Protein AF-A0A6G0YTV7-F1 (afdb_monomer)

Secondary structure (DSSP, 8-state):
-----HHHHHHHHHHHHHHHHHS------------------------------------SSHHHHHHHHHHHHHHHHHHHHHHHHHHHT-GGGTT-SSPPPHHHHHHHHHHHHHHHHHHHHHHHHHHHHHHHHHHHHHHHHHHHHHHT-

Radius of gyration: 26.71 Å; Cα contacts (8 Å, |Δi|>4): 24; chains: 1; boundi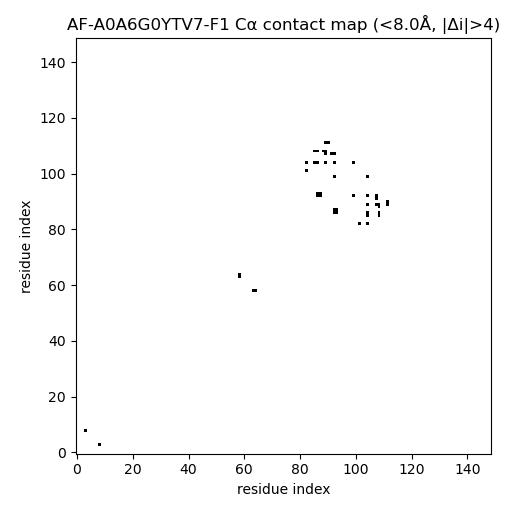ng box: 64×42×72 Å

InterPro domains:
  IPR011598 Myc-type, basic helix-loop-helix (bHLH) domain [PF00010] (65-110)
  IPR011598 Myc-type, basic helix-loop-helix (bHLH) domain [PS50888] (63-116)
  IPR036638 Helix-loop-helix DNA-binding domain superfamily [G3DSA:4.10.280.10] (64-144)
  IPR036638 Helix-loop-helix DNA-binding domain superfamily [SSF47459] (63-138)

Mean predicted aligned error: 16.6 Å

Structure (mmCIF, N/CA/C/O backbone):
data_AF-A0A6G0YTV7-F1
#
_entry.id   AF-A0A6G0YTV7-F1
#
loop_
_atom_site.group_PDB
_atom_site.id
_atom_site.type_symbol
_atom_site.label_atom_id
_atom_site.label_alt_id
_atom_site.label_comp_id
_atom_site.label_asym_id
_atom_site.label_entity_id
_atom_site.label_seq_id
_atom_site.pdbx_PDB_ins_code
_atom_site.Cartn_x
_atom_site.Cartn_y
_atom_site.Cartn_z
_atom_site.occupancy
_atom_site.B_iso_or_equiv
_atom_site.auth_seq_id
_atom_site.auth_comp_id
_atom_site.auth_asym_id
_atom_site.auth_atom_id
_atom_site.pdbx_PDB_model_num
ATOM 1 N N . MET A 1 1 ? -5.614 -14.4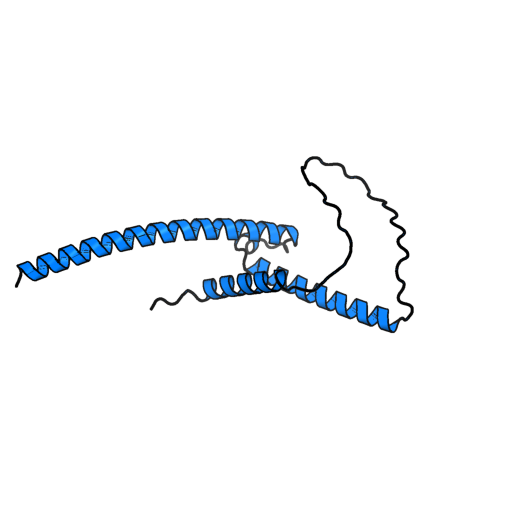74 21.071 1.00 38.25 1 MET A N 1
ATOM 2 C CA . MET A 1 1 ? -4.602 -14.536 19.994 1.00 38.25 1 MET A CA 1
ATOM 3 C C . MET A 1 1 ? -5.301 -14.152 18.700 1.00 38.25 1 MET A C 1
ATOM 5 O O . MET A 1 1 ? -6.064 -14.957 18.193 1.00 38.25 1 MET A O 1
ATOM 9 N N . HIS A 1 2 ? -5.161 -12.907 18.238 1.00 44.34 2 HIS A N 1
ATOM 10 C CA . HIS A 1 2 ? -5.794 -12.470 16.989 1.00 44.34 2 HIS A CA 1
ATOM 11 C C . HIS A 1 2 ? -4.806 -12.648 15.842 1.00 44.34 2 HIS A C 1
ATOM 13 O O . HIS A 1 2 ? -3.719 -12.073 15.874 1.00 44.34 2 HIS A O 1
ATOM 19 N N . ALA A 1 3 ? -5.195 -13.464 14.864 1.00 46.09 3 ALA A N 1
ATOM 20 C CA . ALA A 1 3 ? -4.536 -13.552 13.576 1.00 46.09 3 ALA A CA 1
ATOM 21 C C . ALA A 1 3 ? -4.515 -12.147 12.960 1.00 46.09 3 ALA A C 1
ATOM 23 O O . ALA A 1 3 ? -5.558 -11.571 12.662 1.00 46.09 3 ALA A O 1
ATOM 24 N N . LEU A 1 4 ? -3.323 -11.564 12.851 1.00 48.38 4 LEU A N 1
ATOM 25 C CA . LEU A 1 4 ? -3.098 -10.434 11.964 1.00 48.38 4 LEU A CA 1
ATOM 26 C C . LEU A 1 4 ? -3.417 -10.935 10.556 1.00 48.38 4 LEU A C 1
ATOM 28 O O . LEU A 1 4 ? -2.761 -11.868 10.095 1.00 48.38 4 LEU A O 1
ATOM 32 N N . ASP A 1 5 ? -4.434 -10.350 9.919 1.00 53.00 5 ASP A N 1
ATOM 33 C CA . ASP A 1 5 ? -4.789 -10.636 8.529 1.00 53.00 5 ASP A CA 1
ATOM 34 C C . ASP A 1 5 ? -3.514 -10.685 7.685 1.00 53.00 5 ASP A C 1
ATOM 36 O O . ASP A 1 5 ? -2.721 -9.736 7.665 1.00 53.00 5 ASP A O 1
ATOM 40 N N . SER A 1 6 ? -3.308 -11.817 7.017 1.00 56.44 6 SER A N 1
ATOM 41 C CA . SER A 1 6 ? -2.118 -12.154 6.228 1.00 56.44 6 SER A CA 1
ATOM 42 C C . SER A 1 6 ? -1.726 -11.046 5.246 1.00 56.44 6 SER A C 1
ATOM 44 O O . SER A 1 6 ? -0.544 -10.812 4.997 1.00 56.44 6 SER A O 1
ATOM 46 N N . THR A 1 7 ? -2.704 -10.284 4.767 1.00 55.66 7 THR A N 1
ATOM 47 C CA . THR A 1 7 ? -2.538 -9.130 3.883 1.00 55.66 7 THR A CA 1
ATOM 48 C C . THR A 1 7 ? -1.780 -7.972 4.543 1.00 55.66 7 THR A C 1
ATOM 50 O O . THR A 1 7 ? -0.874 -7.401 3.938 1.00 55.66 7 THR A O 1
ATOM 53 N N . ASN A 1 8 ? -2.080 -7.653 5.806 1.00 57.75 8 ASN A N 1
ATOM 54 C CA . ASN A 1 8 ? -1.389 -6.590 6.544 1.00 57.75 8 ASN A CA 1
ATOM 55 C C . ASN A 1 8 ? 0.060 -6.981 6.851 1.00 57.75 8 ASN A C 1
ATOM 57 O O . ASN A 1 8 ? 0.959 -6.143 6.790 1.00 57.75 8 ASN A O 1
ATOM 61 N N . TYR A 1 9 ? 0.304 -8.266 7.113 1.00 63.00 9 TYR A N 1
ATOM 62 C CA . TYR A 1 9 ? 1.650 -8.788 7.334 1.00 63.00 9 TYR A CA 1
ATOM 63 C C . TYR A 1 9 ? 2.519 -8.684 6.070 1.00 63.00 9 TYR A C 1
ATOM 65 O O . TYR A 1 9 ? 3.672 -8.263 6.147 1.00 63.00 9 TYR A O 1
ATOM 73 N N . ILE A 1 10 ? 1.948 -8.965 4.894 1.00 67.88 10 ILE A N 1
ATOM 74 C CA . ILE A 1 10 ? 2.628 -8.829 3.594 1.00 67.88 10 ILE A CA 1
ATOM 75 C C . ILE A 1 10 ? 2.953 -7.361 3.281 1.00 67.88 10 ILE A C 1
ATOM 77 O O . ILE A 1 10 ? 4.050 -7.059 2.804 1.00 67.88 10 ILE A O 1
ATOM 81 N N . ILE A 1 11 ? 2.046 -6.430 3.587 1.00 69.31 11 ILE A N 1
ATOM 82 C CA . ILE A 1 11 ? 2.274 -4.989 3.385 1.00 69.31 11 ILE A CA 1
ATOM 83 C C . ILE A 1 11 ? 3.377 -4.477 4.324 1.00 69.31 11 ILE A C 1
ATOM 85 O O . ILE A 1 11 ? 4.285 -3.764 3.898 1.00 69.31 11 ILE A O 1
ATOM 89 N N . ILE A 1 12 ? 3.369 -4.891 5.592 1.00 71.88 12 ILE A N 1
ATOM 90 C CA . ILE A 1 12 ? 4.412 -4.512 6.555 1.00 71.88 12 ILE A CA 1
ATOM 91 C C . ILE A 1 12 ? 5.770 -5.114 6.158 1.00 71.88 12 ILE A C 1
ATOM 93 O O . ILE A 1 12 ? 6.782 -4.412 6.200 1.00 71.88 12 ILE A O 1
ATOM 97 N N . LEU A 1 13 ? 5.815 -6.372 5.707 1.00 70.62 13 LEU A N 1
ATOM 98 C CA . LEU A 1 13 ? 7.036 -7.021 5.206 1.00 70.62 13 LEU A CA 1
ATOM 99 C C . LEU A 1 13 ? 7.592 -6.347 3.950 1.00 70.62 13 LEU A C 1
ATOM 101 O O . LEU A 1 13 ? 8.799 -6.149 3.829 1.00 70.62 13 LEU A O 1
ATOM 105 N N . SER A 1 14 ? 6.726 -5.956 3.019 1.00 71.69 14 SER A N 1
ATOM 106 C CA . SER A 1 14 ? 7.150 -5.275 1.792 1.00 71.69 14 SER A CA 1
ATOM 107 C C . SER A 1 14 ? 7.639 -3.851 2.067 1.00 71.69 14 SER A C 1
ATOM 109 O O . SER A 1 14 ? 8.661 -3.449 1.511 1.00 71.69 14 SER A O 1
ATOM 111 N N . LEU A 1 15 ? 7.007 -3.115 2.988 1.00 73.50 15 LEU A N 1
ATOM 112 C CA . LEU A 1 15 ? 7.466 -1.789 3.419 1.00 73.50 15 LEU A CA 1
ATOM 113 C C . LEU A 1 15 ? 8.772 -1.846 4.226 1.00 73.50 15 LEU A C 1
ATOM 115 O O . LEU A 1 15 ? 9.649 -1.006 4.026 1.00 73.50 15 LEU A O 1
ATOM 119 N N . THR A 1 16 ? 8.940 -2.844 5.098 1.00 71.69 16 THR A N 1
ATOM 120 C CA . THR A 1 16 ? 10.186 -3.043 5.860 1.00 71.69 16 THR A CA 1
ATOM 121 C C . THR A 1 16 ? 11.330 -3.493 4.957 1.00 71.69 16 THR A C 1
ATOM 123 O O . THR A 1 16 ? 12.417 -2.925 5.044 1.00 71.69 16 THR A O 1
ATOM 126 N N . ALA A 1 17 ? 11.095 -4.408 4.013 1.00 67.69 17 ALA A N 1
ATOM 127 C CA . ALA A 1 17 ? 12.080 -4.761 2.993 1.00 67.69 17 ALA A CA 1
ATOM 128 C C . ALA A 1 17 ? 12.472 -3.542 2.141 1.00 67.69 17 ALA A C 1
ATOM 130 O O . ALA A 1 17 ? 13.653 -3.327 1.873 1.00 67.69 17 ALA A O 1
ATOM 131 N N . PHE A 1 18 ? 11.511 -2.691 1.769 1.00 68.44 18 PHE A N 1
ATOM 132 C CA . PHE A 1 18 ? 11.790 -1.455 1.039 1.00 68.44 18 PHE A CA 1
ATOM 133 C C . PHE A 1 18 ? 12.614 -0.462 1.876 1.00 68.44 18 PHE A C 1
ATOM 135 O O . PHE A 1 18 ? 13.579 0.106 1.369 1.00 68.44 18 PHE A O 1
ATOM 142 N N . TYR A 1 19 ? 12.300 -0.309 3.166 1.00 69.75 19 TYR A N 1
ATOM 143 C CA . TYR A 1 19 ? 13.055 0.528 4.102 1.00 69.75 19 TYR A CA 1
ATOM 144 C C . TYR A 1 19 ? 14.495 0.033 4.299 1.00 69.75 19 TYR A C 1
ATOM 146 O O . TYR A 1 19 ? 15.423 0.832 4.216 1.00 69.75 19 TYR A O 1
ATOM 154 N N . PHE A 1 20 ? 14.715 -1.272 4.489 1.00 59.66 20 PHE A N 1
ATOM 155 C CA . PHE A 1 20 ? 16.061 -1.841 4.641 1.00 59.66 20 PHE A CA 1
ATOM 156 C C . PHE A 1 20 ? 16.883 -1.788 3.350 1.00 59.66 20 PHE A C 1
ATOM 158 O O . PHE A 1 20 ? 18.093 -1.592 3.408 1.00 59.66 20 PHE A O 1
ATOM 165 N N . ILE A 1 21 ? 16.243 -1.889 2.184 1.00 57.75 21 ILE A N 1
ATOM 166 C CA . ILE A 1 21 ? 16.915 -1.737 0.886 1.00 57.75 21 ILE A CA 1
ATOM 167 C C . ILE A 1 21 ? 17.277 -0.271 0.616 1.00 57.75 21 ILE A C 1
ATOM 169 O O . ILE A 1 21 ? 18.337 -0.006 0.058 1.00 57.75 21 ILE A O 1
ATOM 173 N N . LEU A 1 22 ? 16.435 0.683 1.027 1.00 55.16 22 LEU A N 1
ATOM 174 C CA . LEU A 1 22 ? 16.756 2.114 0.965 1.00 55.16 22 LEU A CA 1
ATOM 175 C C . LEU A 1 22 ? 17.808 2.530 2.001 1.00 55.16 22 LEU A C 1
ATOM 177 O O . LEU A 1 22 ? 18.542 3.486 1.771 1.00 55.16 22 LEU A O 1
ATOM 181 N N . LYS A 1 23 ? 17.877 1.823 3.134 1.00 50.59 23 LYS A N 1
ATOM 182 C CA . LYS A 1 23 ? 18.829 2.061 4.226 1.00 50.59 23 LYS A CA 1
ATOM 183 C C . LYS A 1 23 ? 20.122 1.252 4.092 1.00 50.59 23 LYS A C 1
ATOM 185 O O . LYS A 1 23 ? 20.997 1.392 4.941 1.00 50.59 23 LYS A O 1
ATOM 190 N N . ALA A 1 24 ? 20.267 0.425 3.055 1.00 44.78 24 ALA A N 1
ATOM 191 C CA . ALA A 1 24 ? 21.516 -0.277 2.791 1.00 44.78 24 ALA A CA 1
ATOM 192 C C . ALA A 1 24 ? 22.644 0.758 2.596 1.00 44.78 24 ALA A C 1
ATOM 194 O O . ALA A 1 24 ? 22.580 1.551 1.651 1.00 44.78 24 ALA A O 1
ATOM 195 N N . PRO A 1 25 ? 23.666 0.788 3.472 1.00 56.50 25 PRO A N 1
ATOM 196 C CA . PRO A 1 25 ? 24.839 1.608 3.239 1.00 56.50 25 PRO A CA 1
ATOM 197 C C . PRO A 1 25 ? 25.681 0.939 2.144 1.00 56.50 25 PRO A C 1
ATOM 199 O O . PRO A 1 25 ? 25.657 -0.281 1.993 1.00 56.50 25 PRO A O 1
ATOM 202 N N . TYR A 1 26 ? 26.450 1.752 1.419 1.00 49.16 26 TYR A N 1
ATOM 203 C CA . TYR A 1 26 ? 27.348 1.403 0.307 1.00 49.16 26 TYR A CA 1
ATOM 204 C C . TYR A 1 26 ? 26.730 1.367 -1.095 1.00 49.16 26 TYR A C 1
ATOM 206 O O . TYR A 1 26 ? 26.717 0.360 -1.798 1.00 49.16 26 TYR A O 1
ATOM 214 N N . TYR A 1 27 ? 26.440 2.564 -1.595 1.00 42.12 27 TYR A N 1
ATOM 215 C CA . TYR A 1 27 ? 27.214 3.007 -2.752 1.00 42.12 27 TYR A CA 1
ATOM 216 C C . TYR A 1 27 ? 27.737 4.414 -2.457 1.00 42.12 27 TYR A C 1
ATOM 218 O O . TYR A 1 27 ? 27.032 5.401 -2.650 1.00 42.12 27 TYR A O 1
ATOM 226 N N . SER A 1 28 ? 28.961 4.493 -1.920 1.00 42.28 28 SER A N 1
ATOM 227 C CA . SER A 1 28 ? 29.723 5.741 -1.947 1.00 42.28 28 SER A CA 1
ATOM 228 C C . SER A 1 28 ? 30.030 6.034 -3.412 1.00 42.28 28 SER A C 1
ATOM 230 O O . SER A 1 28 ? 30.961 5.488 -4.002 1.00 42.28 28 SER A O 1
ATOM 232 N N . CYS A 1 29 ? 29.162 6.820 -4.037 1.00 37.75 29 CYS A N 1
ATOM 233 C CA . CYS A 1 29 ? 29.569 7.644 -5.153 1.00 37.75 29 CYS A CA 1
ATOM 234 C C . CYS A 1 29 ? 29.990 8.972 -4.537 1.00 37.75 29 CYS A C 1
ATOM 236 O O . CYS A 1 29 ? 29.149 9.854 -4.367 1.00 37.75 29 CYS A O 1
ATOM 238 N N . ASP A 1 30 ? 31.281 9.090 -4.215 1.00 39.34 30 ASP A N 1
ATOM 239 C CA . ASP A 1 30 ? 31.951 10.385 -4.133 1.00 39.34 30 ASP A CA 1
ATOM 240 C C . ASP A 1 30 ? 31.659 11.138 -5.429 1.00 39.34 30 ASP A C 1
ATOM 242 O O . ASP A 1 30 ? 32.219 10.900 -6.502 1.00 39.34 30 ASP A O 1
ATOM 246 N N . SER A 1 31 ? 30.668 11.998 -5.331 1.00 41.12 31 SER A N 1
ATOM 247 C CA . SER A 1 31 ? 30.409 13.064 -6.266 1.00 41.12 31 SER A CA 1
ATOM 248 C C . SER A 1 31 ? 29.740 14.116 -5.417 1.00 41.12 31 SER A C 1
ATOM 250 O O . SER A 1 31 ? 28.579 13.959 -5.054 1.00 41.12 31 SER A O 1
ATOM 252 N N . ASP A 1 32 ? 30.523 15.126 -5.057 1.00 45.00 32 ASP A N 1
ATOM 253 C CA . ASP A 1 32 ? 30.082 16.340 -4.392 1.00 45.00 32 ASP A CA 1
ATOM 254 C C . ASP A 1 32 ? 28.799 16.846 -5.059 1.00 45.00 32 ASP A C 1
ATOM 256 O O . ASP A 1 32 ? 28.814 17.387 -6.168 1.00 45.00 32 ASP A O 1
ATOM 260 N N . ILE A 1 33 ? 27.661 16.610 -4.408 1.00 43.69 33 ILE A N 1
ATOM 261 C CA . ILE A 1 33 ? 26.401 17.248 -4.764 1.00 43.69 33 ILE A CA 1
ATOM 262 C C . ILE A 1 33 ? 26.311 18.450 -3.842 1.00 43.69 33 ILE A C 1
ATOM 264 O O . ILE A 1 33 ? 25.916 18.346 -2.681 1.00 43.69 33 ILE A O 1
ATOM 268 N N . THR A 1 34 ? 26.733 19.593 -4.371 1.00 44.50 34 THR A N 1
ATOM 269 C CA . THR A 1 34 ? 26.405 20.893 -3.806 1.00 44.50 34 THR A CA 1
ATOM 270 C C . THR A 1 34 ? 24.893 20.973 -3.591 1.00 44.50 34 THR A C 1
ATOM 272 O O . THR A 1 34 ? 24.101 20.613 -4.465 1.00 44.50 34 THR A O 1
ATOM 275 N N . GLN A 1 35 ? 24.515 21.397 -2.383 1.00 47.19 35 GLN A N 1
ATOM 276 C CA . GLN A 1 35 ? 23.157 21.726 -1.953 1.00 47.19 35 GLN A CA 1
ATOM 277 C C . GLN A 1 35 ? 22.358 22.384 -3.085 1.00 47.19 35 GLN A C 1
ATOM 279 O O . GLN A 1 35 ? 22.668 23.497 -3.503 1.00 47.19 35 GLN A O 1
ATOM 284 N N . PHE A 1 36 ? 21.321 21.699 -3.567 1.00 38.47 36 PHE A N 1
ATOM 285 C CA . PHE A 1 36 ? 20.328 22.293 -4.455 1.00 38.47 36 PHE A CA 1
ATOM 286 C C . PHE A 1 36 ? 19.060 22.537 -3.639 1.00 38.47 36 PHE A C 1
ATOM 288 O O . PHE A 1 36 ? 18.270 21.624 -3.389 1.00 38.47 36 PHE A O 1
ATOM 295 N N . ASP A 1 37 ? 18.938 23.770 -3.156 1.00 41.47 37 ASP A N 1
ATOM 296 C CA . ASP A 1 37 ? 17.772 24.281 -2.446 1.00 41.47 37 ASP A CA 1
ATOM 297 C C . ASP A 1 37 ? 16.609 24.433 -3.443 1.00 41.47 37 ASP A C 1
ATOM 299 O O . ASP A 1 37 ? 16.684 25.198 -4.406 1.00 41.47 37 ASP A O 1
ATOM 303 N N . ASN A 1 38 ? 15.562 23.624 -3.271 1.00 42.69 38 ASN A N 1
ATOM 304 C CA . ASN A 1 38 ? 14.420 23.522 -4.181 1.00 42.69 38 ASN A CA 1
ATOM 305 C C . ASN A 1 38 ? 13.196 24.226 -3.579 1.00 42.69 38 ASN A C 1
ATOM 307 O O . ASN A 1 38 ? 12.256 23.574 -3.120 1.00 42.69 38 ASN A O 1
ATOM 311 N N . ASN A 1 39 ? 13.169 25.555 -3.653 1.00 45.19 39 ASN A N 1
ATOM 312 C CA . ASN A 1 39 ? 11.921 26.317 -3.618 1.00 45.19 39 ASN A CA 1
ATOM 313 C C . ASN A 1 39 ? 11.396 26.475 -5.059 1.00 45.19 39 ASN A C 1
ATOM 315 O O . ASN A 1 39 ? 11.894 27.285 -5.835 1.00 45.19 39 ASN A O 1
ATOM 319 N N . TYR A 1 40 ? 10.398 25.667 -5.433 1.00 34.12 40 TYR A N 1
ATOM 320 C CA . TYR A 1 40 ? 9.560 25.877 -6.632 1.00 34.12 40 TYR A CA 1
ATOM 321 C C . TYR A 1 40 ? 8.836 27.248 -6.538 1.00 34.12 40 TYR A C 1
ATOM 323 O O . TYR A 1 40 ? 8.600 27.673 -5.407 1.00 34.12 40 TYR A O 1
ATOM 331 N N . PRO A 1 41 ? 8.374 27.909 -7.633 1.00 51.03 41 PRO A N 1
ATOM 332 C CA . PRO A 1 41 ? 7.915 27.291 -8.883 1.00 51.03 41 PRO A CA 1
ATOM 333 C C . PRO A 1 41 ? 8.265 28.031 -10.196 1.00 51.03 41 PRO A C 1
ATOM 335 O O . PRO A 1 41 ? 8.553 29.219 -10.211 1.00 51.03 41 PRO A O 1
ATOM 338 N N . ALA A 1 42 ? 8.145 27.324 -11.325 1.00 38.31 42 ALA A N 1
ATOM 339 C CA . ALA A 1 42 ? 7.344 27.703 -12.501 1.00 38.31 42 ALA A CA 1
ATOM 340 C C . ALA A 1 42 ? 7.881 27.033 -13.772 1.00 38.31 42 ALA A C 1
ATOM 342 O O . ALA A 1 42 ? 9.074 26.937 -14.041 1.00 38.31 42 ALA A O 1
ATOM 343 N N . THR A 1 43 ? 6.921 26.574 -14.557 1.00 51.69 43 THR A N 1
ATOM 344 C CA . THR A 1 43 ? 7.001 26.051 -15.913 1.00 51.69 43 THR A CA 1
ATOM 345 C C . THR A 1 43 ? 7.897 26.873 -16.840 1.00 51.69 43 THR A C 1
ATOM 347 O O . THR A 1 43 ? 7.550 27.994 -17.211 1.00 51.69 43 THR A O 1
ATOM 350 N N . ARG A 1 44 ? 8.970 26.264 -17.344 1.00 39.56 44 ARG A N 1
ATOM 351 C CA . ARG A 1 44 ? 9.527 26.618 -18.649 1.00 39.56 44 ARG A CA 1
ATOM 352 C C . ARG A 1 44 ? 10.114 25.365 -19.281 1.00 39.56 44 ARG A C 1
ATOM 354 O O . ARG A 1 44 ? 10.984 24.717 -18.709 1.00 39.56 44 ARG A O 1
ATOM 361 N N . ASN A 1 45 ? 9.587 25.002 -20.445 1.00 48.84 45 ASN A N 1
ATOM 362 C CA . ASN A 1 45 ? 10.147 23.962 -21.298 1.00 48.84 45 ASN A CA 1
ATOM 363 C C . ASN A 1 45 ? 11.471 24.478 -21.879 1.00 48.84 45 ASN A C 1
ATOM 365 O O . ASN A 1 45 ? 11.520 24.905 -23.028 1.00 48.84 45 ASN A O 1
ATOM 369 N N . GLU A 1 46 ? 12.535 24.496 -21.081 1.00 40.56 46 GLU A N 1
ATOM 370 C CA . GLU A 1 46 ? 13.881 24.698 -21.601 1.00 40.56 46 GLU A CA 1
ATOM 371 C C . GLU A 1 46 ? 14.414 23.356 -22.087 1.00 40.56 46 GLU A C 1
ATOM 373 O O . GLU A 1 46 ? 14.665 22.423 -21.322 1.00 40.56 46 GLU A O 1
ATOM 378 N N . SER A 1 47 ? 14.571 23.256 -23.403 1.00 49.88 47 SER A N 1
ATOM 379 C CA . SER A 1 47 ? 15.390 22.243 -24.043 1.00 49.88 47 SER A CA 1
ATOM 380 C C . SER A 1 47 ? 16.812 22.341 -23.486 1.00 49.88 47 SER A C 1
ATOM 382 O O . SER A 1 47 ? 17.639 23.097 -23.994 1.00 49.88 47 SER A O 1
ATOM 384 N N . LEU A 1 48 ? 17.096 21.577 -22.431 1.00 47.84 48 LEU A N 1
ATOM 385 C CA . LEU A 1 48 ? 18.430 21.384 -21.875 1.00 47.84 48 LEU A CA 1
ATOM 386 C C . LEU A 1 48 ? 19.293 20.614 -22.883 1.00 47.84 48 LEU A C 1
ATOM 388 O O . LEU A 1 48 ? 19.633 19.448 -22.693 1.00 47.84 48 LEU A O 1
ATOM 392 N N . THR A 1 49 ? 19.731 21.281 -23.950 1.00 49.50 49 THR A N 1
ATOM 393 C CA . THR A 1 49 ? 20.947 20.903 -24.673 1.00 49.50 49 THR A CA 1
ATOM 394 C C . THR A 1 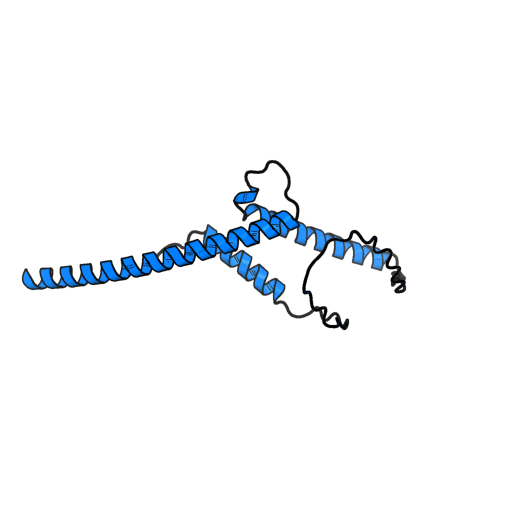49 ? 22.157 21.325 -23.844 1.00 49.50 49 THR A C 1
ATOM 396 O O . THR A 1 49 ? 22.994 22.118 -24.267 1.00 49.50 49 THR A O 1
ATOM 399 N N . SER A 1 50 ? 22.259 20.782 -22.633 1.00 47.28 50 SER A N 1
ATOM 400 C CA . SER A 1 50 ? 23.467 20.844 -21.826 1.00 47.28 50 SER A CA 1
ATOM 401 C C . SER A 1 50 ? 24.433 19.805 -22.389 1.00 47.28 50 SER A C 1
ATOM 403 O O . SER A 1 50 ? 24.403 18.620 -22.050 1.00 47.28 50 SER A O 1
ATOM 405 N N . LYS A 1 51 ? 25.291 20.244 -23.316 1.00 51.09 51 LYS A N 1
ATOM 406 C CA . LYS A 1 51 ? 26.511 19.524 -23.698 1.00 51.09 51 LYS A CA 1
ATOM 407 C C . LYS A 1 51 ? 27.466 19.520 -22.498 1.00 51.09 51 LYS A C 1
ATOM 409 O O . LYS A 1 51 ? 28.518 20.148 -22.533 1.00 51.09 51 LYS A O 1
ATOM 414 N N . SER A 1 52 ? 27.144 18.758 -21.456 1.00 46.84 52 SER A N 1
ATOM 415 C CA . SER A 1 52 ? 28.140 18.301 -20.492 1.00 46.84 52 SER A CA 1
ATOM 416 C C . SER A 1 52 ? 29.019 17.273 -21.205 1.00 46.84 52 SER A C 1
ATOM 418 O O . SER A 1 52 ? 28.771 16.067 -21.179 1.00 46.84 52 SER A O 1
ATOM 420 N N . ARG A 1 53 ? 30.031 17.754 -21.938 1.00 56.03 53 ARG A N 1
ATOM 421 C CA . ARG A 1 53 ? 31.086 16.919 -22.528 1.00 56.03 53 ARG A CA 1
ATOM 422 C C . ARG A 1 53 ? 32.033 16.447 -21.422 1.00 56.03 53 ARG A C 1
ATOM 424 O O . ARG A 1 53 ? 33.228 16.706 -21.466 1.00 56.03 53 ARG A O 1
ATOM 431 N N . ARG A 1 54 ? 31.518 15.714 -20.430 1.00 58.34 54 ARG A N 1
ATOM 432 C CA . ARG A 1 54 ? 32.380 14.786 -19.693 1.00 58.34 54 ARG A CA 1
ATOM 433 C C . ARG A 1 54 ? 32.844 13.742 -20.712 1.00 58.34 54 ARG A C 1
ATOM 435 O O . ARG A 1 54 ? 31.994 13.238 -21.458 1.00 58.34 54 ARG A O 1
ATOM 442 N N . PRO A 1 55 ? 34.147 13.424 -20.811 1.00 56.94 55 PRO A N 1
ATOM 443 C CA . PRO A 1 55 ? 34.589 12.358 -21.692 1.00 56.94 55 PRO A CA 1
ATOM 444 C C . PRO A 1 55 ? 33.828 11.099 -21.281 1.00 56.94 55 PRO A C 1
ATOM 446 O O . PRO A 1 55 ? 33.942 10.632 -20.146 1.00 56.94 55 PRO A O 1
ATOM 449 N N . LYS A 1 56 ? 32.977 10.587 -22.182 1.00 59.44 56 LYS A N 1
ATOM 450 C CA . LYS A 1 56 ? 32.322 9.294 -21.985 1.00 59.44 56 LYS A CA 1
ATOM 451 C C . LYS A 1 56 ? 33.463 8.326 -21.712 1.00 59.44 56 LYS A C 1
ATOM 453 O O . LYS A 1 56 ? 34.306 8.154 -22.589 1.00 59.44 56 LYS A O 1
ATOM 458 N N . ARG A 1 57 ? 33.529 7.748 -20.507 1.00 61.00 57 ARG A N 1
ATOM 459 C CA . ARG A 1 57 ? 34.458 6.655 -20.202 1.00 61.00 57 ARG A CA 1
ATOM 460 C C . ARG A 1 57 ? 34.069 5.506 -21.124 1.00 61.00 57 ARG A C 1
ATOM 462 O O . ARG A 1 57 ? 33.185 4.715 -20.813 1.00 61.00 57 ARG A O 1
ATOM 469 N N . GLN A 1 58 ? 34.624 5.506 -22.330 1.00 62.25 58 GLN A N 1
ATOM 470 C CA . GLN A 1 58 ? 34.382 4.458 -23.297 1.00 62.25 58 GLN A CA 1
ATOM 471 C C . GLN A 1 58 ? 34.996 3.202 -22.696 1.00 62.25 58 GLN A C 1
ATOM 473 O O . GLN A 1 58 ? 36.156 3.200 -22.280 1.00 62.25 58 GLN A O 1
ATOM 478 N N . PHE A 1 59 ? 34.195 2.146 -22.579 1.00 61.62 59 PHE A N 1
ATOM 479 C CA . PHE A 1 59 ? 34.724 0.851 -22.189 1.00 61.62 59 PHE A CA 1
ATOM 480 C C . PHE A 1 59 ? 35.789 0.468 -23.217 1.00 61.62 59 PHE A C 1
ATOM 482 O O . PHE A 1 59 ? 35.464 0.266 -24.384 1.00 61.62 59 PHE A O 1
ATOM 489 N N . LYS A 1 60 ? 37.051 0.376 -22.782 1.00 69.06 60 LYS A N 1
ATOM 490 C CA . LYS A 1 60 ? 38.185 0.013 -23.647 1.00 69.06 60 LYS A CA 1
ATOM 491 C C . LYS A 1 60 ? 38.025 -1.382 -24.273 1.00 69.06 60 LYS A C 1
ATOM 493 O O . LYS A 1 60 ? 38.661 -1.681 -25.270 1.00 69.06 60 LYS A O 1
ATOM 498 N N . ASN A 1 61 ? 37.165 -2.226 -23.697 1.00 75.31 61 ASN A N 1
ATOM 499 C CA . ASN A 1 61 ? 36.932 -3.603 -24.118 1.00 75.31 61 ASN A CA 1
ATOM 500 C C . ASN A 1 61 ? 35.421 -3.886 -24.265 1.00 75.31 61 ASN A C 1
ATOM 502 O O . ASN A 1 61 ? 34.617 -3.605 -23.367 1.00 75.31 61 ASN A O 1
ATOM 506 N N . LEU A 1 62 ? 35.040 -4.473 -25.405 1.00 81.12 62 LEU A N 1
ATOM 507 C CA . LEU A 1 62 ? 33.666 -4.845 -25.751 1.00 81.12 62 LEU A CA 1
ATOM 508 C C . LEU A 1 62 ? 33.036 -5.801 -24.724 1.00 81.12 62 LEU A C 1
ATOM 510 O O . LEU A 1 62 ? 31.843 -5.683 -24.434 1.00 81.12 62 LEU A O 1
ATOM 514 N N . GLN A 1 63 ? 33.820 -6.715 -24.142 1.00 82.75 63 GLN A N 1
ATOM 515 C CA . GLN A 1 63 ? 33.332 -7.648 -23.123 1.00 82.75 63 GLN A CA 1
ATOM 516 C C . GLN A 1 63 ? 32.884 -6.918 -21.849 1.00 82.75 63 GLN A C 1
ATOM 518 O O . GLN A 1 63 ? 31.794 -7.183 -21.340 1.00 82.75 63 GLN A O 1
ATOM 523 N N . HIS A 1 64 ? 33.648 -5.920 -21.392 1.00 82.25 64 HIS A N 1
ATOM 524 C CA . HIS A 1 64 ? 33.270 -5.106 -20.231 1.00 82.25 64 HIS A CA 1
ATOM 525 C C . HIS A 1 64 ? 31.981 -4.316 -20.484 1.00 82.25 64 HIS A C 1
ATOM 527 O O . HIS A 1 64 ? 31.119 -4.249 -19.608 1.00 82.25 64 HIS A O 1
ATOM 533 N N . ARG A 1 65 ? 31.798 -3.782 -21.700 1.00 83.88 65 ARG A N 1
ATOM 534 C CA . ARG A 1 65 ? 30.554 -3.103 -22.094 1.00 83.88 65 ARG A CA 1
ATOM 535 C C . ARG A 1 65 ? 29.356 -4.056 -22.088 1.00 83.88 65 ARG A C 1
ATOM 537 O O . ARG A 1 65 ? 28.296 -3.690 -21.585 1.00 83.88 65 ARG A O 1
ATOM 544 N N . LYS A 1 66 ? 29.510 -5.268 -22.636 1.00 89.12 66 LYS A N 1
ATOM 545 C CA . LYS A 1 66 ? 28.451 -6.293 -22.631 1.00 89.12 66 LYS A CA 1
ATOM 546 C C . LYS A 1 66 ? 28.062 -6.673 -21.203 1.00 89.12 66 LYS A C 1
ATOM 548 O O . LYS A 1 66 ? 26.877 -6.658 -20.884 1.00 89.12 66 LYS A O 1
ATOM 553 N N . MET A 1 67 ? 29.045 -6.923 -20.339 1.00 91.69 67 MET A N 1
ATOM 554 C CA . MET A 1 67 ? 28.809 -7.254 -18.933 1.00 91.69 67 MET A CA 1
ATOM 555 C C . MET A 1 67 ? 28.109 -6.113 -18.183 1.00 91.69 67 MET A C 1
ATOM 557 O O . MET A 1 67 ? 27.131 -6.354 -17.479 1.00 91.69 67 MET A O 1
ATOM 561 N N . HIS A 1 68 ? 28.561 -4.868 -18.355 1.00 89.94 68 HIS A N 1
ATOM 562 C CA . HIS A 1 68 ? 27.920 -3.702 -17.743 1.00 89.94 68 HIS A CA 1
ATOM 563 C C . HIS A 1 68 ? 26.458 -3.560 -18.189 1.00 89.94 68 HIS A C 1
ATO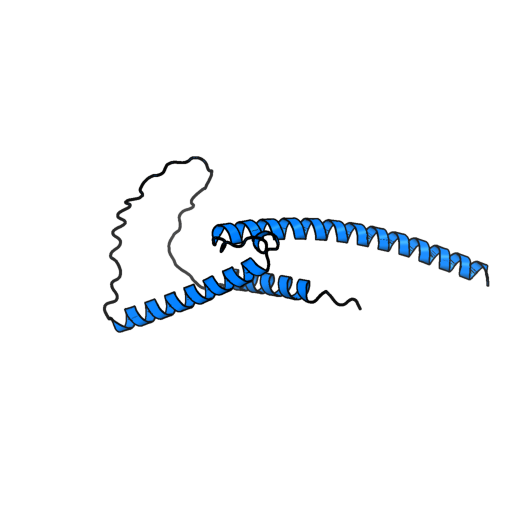M 565 O O . HIS A 1 68 ? 25.561 -3.420 -17.362 1.00 89.94 68 HIS A O 1
ATOM 571 N N . ASN A 1 69 ? 26.196 -3.665 -19.494 1.00 92.94 69 ASN A N 1
ATOM 572 C CA . ASN A 1 69 ? 24.841 -3.568 -20.034 1.00 92.94 69 ASN A CA 1
ATOM 573 C C . ASN A 1 69 ? 23.935 -4.712 -19.563 1.00 92.94 69 ASN A C 1
ATOM 575 O O . ASN A 1 69 ? 22.746 -4.488 -19.347 1.00 92.94 69 ASN A O 1
ATOM 579 N N . ALA A 1 70 ? 24.477 -5.923 -19.400 1.00 95.00 70 ALA A N 1
ATOM 580 C CA . ALA A 1 70 ? 23.741 -7.054 -18.845 1.00 95.00 70 ALA A CA 1
ATOM 581 C C . ALA A 1 70 ? 23.351 -6.800 -17.381 1.00 95.00 70 ALA A C 1
ATOM 583 O O . ALA A 1 70 ? 22.184 -6.965 -17.027 1.00 95.00 70 ALA A O 1
ATOM 584 N N . LYS A 1 71 ? 24.293 -6.314 -16.558 1.00 94.06 71 LYS A N 1
ATOM 585 C CA . LYS A 1 71 ? 24.032 -5.934 -15.160 1.00 94.06 71 LYS A CA 1
ATOM 586 C C . LYS A 1 71 ? 22.968 -4.839 -15.057 1.00 94.06 71 LYS A C 1
ATOM 588 O O . LYS A 1 71 ? 22.016 -4.985 -14.298 1.00 94.06 71 LYS A O 1
ATOM 593 N N . GLU A 1 72 ? 23.082 -3.787 -15.864 1.00 96.38 72 GLU A N 1
ATOM 594 C CA . GLU A 1 72 ? 22.115 -2.682 -15.888 1.00 96.38 72 GLU A CA 1
ATOM 595 C C . GLU A 1 72 ? 20.725 -3.139 -16.358 1.00 96.38 72 GLU A C 1
ATOM 597 O O . GLU A 1 72 ? 19.703 -2.737 -15.800 1.00 96.38 72 GLU A O 1
ATOM 602 N N . ARG A 1 73 ? 20.656 -4.021 -17.363 1.00 96.62 73 ARG A N 1
ATOM 603 C CA . ARG A 1 73 ? 19.387 -4.595 -17.831 1.00 96.62 73 ARG A CA 1
ATOM 604 C C . ARG A 1 73 ? 18.712 -5.413 -16.737 1.00 96.62 73 ARG A C 1
ATOM 606 O O . ARG A 1 73 ? 17.515 -5.250 -16.514 1.00 96.62 73 ARG A O 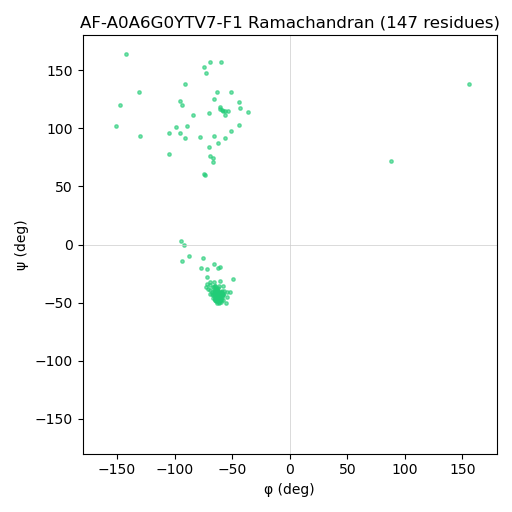1
ATOM 613 N N . GLU A 1 74 ? 19.473 -6.257 -16.049 1.00 96.12 74 GLU A N 1
ATOM 614 C CA . GLU A 1 74 ? 18.967 -7.067 -14.943 1.00 96.12 74 GLU A CA 1
ATOM 615 C C . GLU A 1 74 ? 18.495 -6.191 -13.776 1.00 96.12 74 GLU A C 1
ATOM 617 O O . GLU A 1 74 ? 17.414 -6.406 -13.229 1.00 96.12 74 GLU A O 1
ATOM 622 N N . PHE A 1 75 ? 19.239 -5.134 -13.448 1.00 95.44 75 PHE A N 1
ATOM 623 C CA . PHE A 1 75 ? 18.815 -4.151 -12.457 1.00 95.44 75 PHE A CA 1
ATOM 624 C C . PHE A 1 75 ? 17.489 -3.480 -12.848 1.00 95.44 75 PHE A C 1
ATOM 626 O O . PHE A 1 75 ? 16.540 -3.472 -12.062 1.00 95.44 75 PHE A O 1
ATOM 633 N N . ARG A 1 76 ? 17.364 -2.992 -14.089 1.00 95.81 76 ARG A N 1
ATOM 634 C CA . ARG A 1 76 ? 16.115 -2.390 -14.595 1.00 95.81 76 ARG A CA 1
ATOM 635 C C . ARG A 1 76 ? 14.945 -3.368 -14.601 1.00 95.81 76 ARG A C 1
ATOM 637 O O . ARG A 1 76 ? 13.817 -2.950 -14.327 1.00 95.81 76 ARG A O 1
ATOM 644 N N . ARG A 1 77 ? 15.197 -4.648 -14.887 1.00 96.69 77 ARG A N 1
ATOM 645 C CA . ARG A 1 77 ? 14.192 -5.715 -14.807 1.00 96.69 77 ARG A CA 1
ATOM 646 C C . ARG A 1 77 ? 13.671 -5.847 -13.377 1.00 96.69 77 ARG A C 1
ATOM 648 O O . ARG A 1 77 ? 12.466 -5.751 -13.172 1.00 96.69 77 ARG A O 1
ATOM 655 N N . ARG A 1 78 ? 14.568 -5.950 -12.389 1.00 96.94 78 ARG A N 1
ATOM 656 C CA . ARG A 1 78 ? 14.207 -6.015 -10.959 1.00 96.94 78 ARG A CA 1
ATOM 657 C C . ARG A 1 78 ? 13.428 -4.785 -10.500 1.00 96.94 78 ARG A C 1
ATOM 659 O O . ARG A 1 78 ? 12.433 -4.921 -9.799 1.00 96.94 78 ARG A O 1
ATOM 666 N N . ILE A 1 79 ? 13.845 -3.586 -10.909 1.00 94.25 79 ILE A N 1
ATOM 667 C CA . ILE A 1 79 ? 13.111 -2.351 -10.594 1.00 94.25 79 ILE A CA 1
ATOM 668 C C . ILE A 1 79 ? 11.706 -2.377 -11.199 1.00 94.25 79 ILE A C 1
ATOM 670 O O . ILE A 1 79 ? 10.754 -1.996 -10.528 1.00 94.25 79 ILE A O 1
ATOM 674 N N . SER A 1 80 ? 11.557 -2.839 -12.440 1.00 93.56 80 SER A N 1
ATOM 675 C CA . SER A 1 80 ? 10.244 -2.907 -13.096 1.00 93.56 80 SER A CA 1
ATOM 676 C C . SER A 1 80 ? 9.311 -3.889 -12.383 1.00 93.56 80 SER A C 1
ATOM 678 O O . SER A 1 80 ? 8.193 -3.508 -12.064 1.00 93.56 80 SER A O 1
ATOM 680 N N . GLN A 1 81 ? 9.812 -5.065 -11.991 1.00 95.50 81 GLN A N 1
ATOM 681 C CA . GLN A 1 81 ? 9.046 -6.023 -11.182 1.00 95.50 81 GLN A CA 1
ATOM 682 C C . GLN A 1 81 ? 8.561 -5.417 -9.858 1.00 95.50 81 GLN A C 1
ATOM 684 O O . GLN A 1 81 ? 7.422 -5.625 -9.461 1.00 95.50 81 GLN A O 1
ATOM 689 N N . ARG A 1 82 ? 9.393 -4.607 -9.190 1.00 92.75 82 ARG A N 1
ATOM 690 C CA . ARG A 1 82 ? 8.982 -3.904 -7.962 1.00 92.75 82 ARG A CA 1
ATOM 691 C C . ARG A 1 82 ? 7.870 -2.886 -8.213 1.00 92.75 82 ARG A C 1
ATOM 693 O O . ARG A 1 82 ? 7.007 -2.718 -7.357 1.00 92.75 82 ARG A O 1
ATOM 700 N N . PHE A 1 83 ? 7.882 -2.205 -9.360 1.00 94.25 83 PHE A N 1
ATOM 701 C CA . PHE A 1 83 ? 6.785 -1.316 -9.747 1.00 94.25 83 PHE A CA 1
ATOM 702 C C . PHE A 1 83 ? 5.488 -2.086 -10.004 1.00 94.25 83 PHE A C 1
ATOM 704 O O . PHE A 1 83 ? 4.431 -1.583 -9.634 1.00 94.25 83 PHE A O 1
ATOM 711 N N . ASP A 1 84 ? 5.562 -3.284 -10.584 1.00 91.44 84 ASP A N 1
ATOM 712 C CA . ASP A 1 84 ? 4.388 -4.136 -10.791 1.00 91.44 84 ASP A CA 1
ATOM 713 C C . ASP A 1 84 ? 3.782 -4.587 -9.453 1.00 91.44 84 ASP A C 1
ATOM 715 O O . ASP A 1 84 ? 2.591 -4.386 -9.229 1.00 91.44 84 ASP A O 1
ATOM 719 N N . THR A 1 85 ? 4.605 -5.055 -8.507 1.00 92.69 85 THR A N 1
ATOM 720 C CA . THR A 1 85 ? 4.139 -5.395 -7.148 1.00 92.69 85 THR A CA 1
ATOM 721 C C . THR A 1 85 ? 3.540 -4.184 -6.424 1.00 92.69 85 THR A C 1
ATOM 723 O O . THR A 1 85 ? 2.491 -4.277 -5.783 1.00 92.69 85 THR A O 1
ATOM 726 N N . LEU A 1 86 ? 4.180 -3.014 -6.535 1.00 92.38 86 LEU A N 1
ATOM 727 C CA . LEU A 1 86 ? 3.664 -1.786 -5.928 1.00 92.38 86 LEU A CA 1
ATOM 728 C C . LEU A 1 86 ? 2.321 -1.373 -6.543 1.00 92.38 86 LEU A C 1
ATOM 730 O O . LEU A 1 86 ? 1.431 -0.920 -5.826 1.00 92.38 86 LEU A O 1
ATOM 734 N N . ARG A 1 87 ? 2.160 -1.543 -7.861 1.00 91.81 87 ARG A N 1
ATOM 735 C CA . ARG A 1 87 ? 0.907 -1.271 -8.571 1.00 91.81 87 ARG A CA 1
ATOM 736 C C . ARG A 1 87 ? -0.228 -2.136 -8.036 1.00 91.81 87 ARG A C 1
ATOM 738 O O . ARG A 1 87 ? -1.289 -1.594 -7.763 1.00 91.81 87 ARG A O 1
ATOM 745 N N . GLU A 1 88 ? 0.000 -3.437 -7.882 1.00 89.88 88 GLU A N 1
ATOM 746 C CA . GLU A 1 88 ? -1.004 -4.392 -7.381 1.00 89.88 88 GLU A CA 1
ATOM 747 C C . GLU A 1 88 ? -1.487 -4.045 -5.969 1.00 89.88 88 GLU A C 1
ATOM 749 O O . GLU A 1 88 ? -2.653 -4.246 -5.636 1.00 89.88 88 GLU A O 1
ATOM 754 N N . SER A 1 89 ? -0.606 -3.448 -5.161 1.00 89.69 89 SER A N 1
ATOM 755 C CA . SER A 1 89 ? -0.930 -2.987 -3.807 1.00 89.69 89 SER A CA 1
ATOM 756 C C . SER A 1 89 ? -1.770 -1.699 -3.778 1.00 89.69 89 SER A C 1
ATOM 758 O O . SER A 1 89 ? -2.270 -1.321 -2.723 1.00 89.69 89 SER A O 1
ATOM 760 N N . CYS A 1 90 ? -1.919 -0.996 -4.906 1.00 90.31 90 CYS A N 1
ATOM 761 C CA . CYS A 1 90 ? -2.653 0.267 -4.985 1.00 90.31 90 CYS A CA 1
ATOM 762 C C . CYS A 1 90 ? -4.073 0.037 -5.519 1.00 90.31 90 CYS A C 1
ATOM 764 O O . CYS A 1 90 ? -4.283 -0.038 -6.732 1.00 90.31 90 CYS A O 1
ATOM 766 N N . SER A 1 91 ? -5.063 0.016 -4.625 1.00 85.44 91 SER A N 1
ATOM 767 C CA . SER A 1 91 ? -6.475 -0.243 -4.954 1.00 85.44 91 SER A CA 1
ATOM 768 C C . SER A 1 91 ? -7.026 0.652 -6.080 1.00 85.44 91 SER A C 1
ATOM 770 O O . SER A 1 91 ? -7.692 0.169 -6.998 1.00 85.44 91 SER A O 1
ATOM 772 N N . PHE A 1 92 ? -6.665 1.941 -6.087 1.00 82.25 92 PHE A N 1
ATOM 773 C CA . PHE A 1 92 ? -7.066 2.918 -7.112 1.00 82.25 92 PHE A CA 1
ATOM 774 C C . PHE A 1 92 ? -6.579 2.609 -8.534 1.00 82.25 92 PHE A C 1
ATOM 776 O O . PHE A 1 92 ? -7.111 3.168 -9.493 1.00 82.25 92 PHE A O 1
ATOM 783 N N . LEU A 1 93 ? -5.547 1.777 -8.690 1.00 85.44 93 LEU A N 1
ATOM 784 C CA . LEU A 1 93 ? -4.998 1.424 -10.001 1.00 85.44 93 LEU A CA 1
ATOM 785 C C . LEU A 1 93 ? -5.602 0.136 -10.567 1.00 85.44 93 LEU A C 1
ATOM 787 O O . LEU A 1 93 ? -5.487 -0.090 -11.770 1.00 85.44 93 LEU A O 1
ATOM 791 N N . ASN A 1 94 ? -6.289 -0.660 -9.745 1.00 78.56 94 ASN A N 1
ATOM 792 C CA . ASN A 1 94 ? -6.862 -1.944 -10.156 1.00 78.56 94 ASN A CA 1
ATOM 793 C C . ASN A 1 94 ? -8.080 -1.795 -11.082 1.00 78.56 94 ASN A C 1
ATOM 795 O O . ASN A 1 94 ? -8.411 -2.714 -11.824 1.00 78.56 94 ASN A O 1
ATOM 799 N N . THR A 1 95 ? -8.743 -0.637 -11.075 1.00 74.38 95 THR A N 1
ATOM 800 C CA . THR A 1 95 ? -9.948 -0.379 -11.881 1.00 74.38 95 THR A CA 1
ATOM 801 C C . THR A 1 95 ? -9.645 0.137 -13.289 1.00 74.38 95 THR A C 1
ATOM 803 O O . THR A 1 95 ? -10.547 0.218 -14.125 1.00 74.38 95 THR A O 1
ATOM 806 N N . ASN A 1 96 ? -8.391 0.494 -13.584 1.00 72.88 96 ASN A N 1
ATOM 807 C CA . ASN A 1 96 ? -8.024 1.078 -14.868 1.00 72.88 96 ASN A CA 1
ATOM 808 C C . ASN A 1 96 ? -7.517 0.005 -15.841 1.00 72.88 96 ASN A C 1
ATOM 810 O O . ASN A 1 96 ? -6.530 -0.674 -15.577 1.00 72.88 96 ASN A O 1
ATOM 814 N N . LYS A 1 97 ? -8.150 -0.096 -17.017 1.00 73.75 97 LYS A N 1
ATOM 815 C CA . LYS A 1 97 ? -7.724 -1.006 -18.098 1.00 73.75 97 LYS A CA 1
ATOM 816 C C . LYS A 1 97 ? -6.362 -0.627 -18.700 1.00 73.75 97 LYS A C 1
ATOM 818 O O . LYS A 1 97 ? -5.756 -1.431 -19.403 1.00 73.75 97 LYS A O 1
ATOM 823 N N . ARG A 1 98 ? -5.881 0.600 -18.469 1.00 85.62 98 ARG A N 1
ATOM 824 C CA . ARG A 1 98 ? -4.601 1.094 -18.987 1.00 85.62 98 ARG A CA 1
ATOM 825 C C . ARG A 1 98 ? -3.462 0.820 -18.007 1.00 85.62 98 ARG A C 1
ATOM 827 O O . ARG A 1 98 ? -3.582 1.101 -16.819 1.00 85.62 98 ARG A O 1
ATOM 834 N N . ILE A 1 99 ? -2.311 0.396 -18.538 1.00 84.50 99 ILE A N 1
ATOM 835 C CA . ILE A 1 99 ? -1.071 0.245 -17.763 1.00 84.50 99 ILE A CA 1
ATOM 836 C C . ILE A 1 99 ? -0.665 1.615 -17.183 1.00 84.50 99 ILE A C 1
ATOM 838 O O . ILE A 1 99 ? -0.408 2.550 -17.954 1.00 84.50 99 ILE A O 1
ATOM 842 N N . PRO A 1 100 ? -0.603 1.769 -15.847 1.00 89.19 100 PRO A N 1
ATOM 843 C CA . PRO A 1 100 ? -0.265 3.038 -15.220 1.00 89.19 100 PRO A CA 1
ATOM 844 C C . PRO A 1 100 ? 1.224 3.361 -15.380 1.00 89.19 100 PRO A C 1
ATOM 846 O O . PRO A 1 100 ? 2.085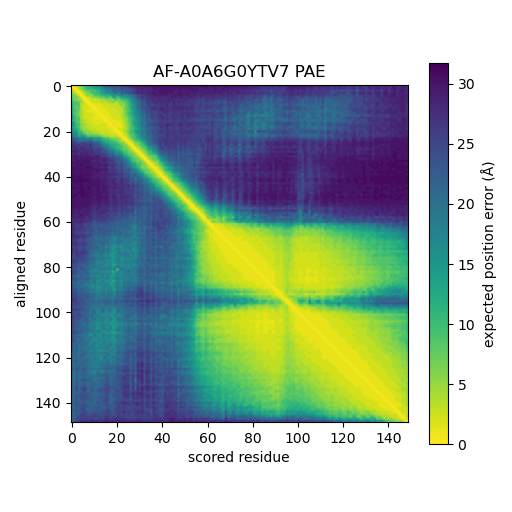 2.481 -15.383 1.00 89.19 100 PRO A O 1
ATOM 849 N N . SER A 1 101 ? 1.543 4.653 -15.487 1.00 93.62 101 SER A N 1
ATOM 850 C CA . SER A 1 101 ? 2.936 5.108 -15.534 1.00 93.62 101 SER A CA 1
ATOM 851 C C . SER A 1 101 ? 3.633 4.913 -14.180 1.00 93.62 101 SER A C 1
ATOM 853 O O . SER A 1 101 ? 2.980 4.920 -13.136 1.00 93.62 101 SER A O 1
ATOM 855 N N . LYS A 1 102 ? 4.972 4.834 -14.167 1.00 92.44 102 LYS A N 1
ATOM 856 C CA . LYS A 1 102 ? 5.759 4.755 -12.918 1.00 92.44 102 LYS A CA 1
ATOM 857 C C . LYS A 1 102 ? 5.442 5.901 -11.954 1.00 92.44 102 LYS A C 1
ATOM 859 O O . LYS A 1 102 ? 5.304 5.671 -10.760 1.00 92.44 102 LYS A O 1
ATOM 864 N N . ILE A 1 103 ? 5.272 7.120 -12.471 1.00 93.94 103 ILE A N 1
ATOM 865 C CA . ILE A 1 103 ? 4.913 8.297 -11.666 1.00 93.94 103 ILE A CA 1
ATOM 866 C C . ILE A 1 103 ? 3.513 8.124 -11.071 1.00 93.94 103 ILE A C 1
ATOM 868 O O . ILE A 1 103 ? 3.316 8.355 -9.881 1.00 93.94 103 ILE A O 1
ATOM 872 N N . SER A 1 104 ? 2.552 7.667 -11.876 1.00 92.75 104 SER A N 1
ATOM 873 C CA . SER A 1 104 ? 1.187 7.395 -11.416 1.00 92.75 104 SER A CA 1
ATOM 874 C C . SER A 1 104 ? 1.162 6.341 -10.307 1.00 92.75 104 SER A C 1
ATOM 876 O O . SER A 1 104 ? 0.447 6.530 -9.328 1.00 92.75 104 SER A O 1
ATOM 878 N N . ILE A 1 105 ? 1.980 5.286 -10.420 1.00 94.06 105 ILE A N 1
ATOM 879 C CA . ILE A 1 105 ? 2.136 4.259 -9.379 1.00 94.06 105 ILE A CA 1
ATOM 880 C C . ILE A 1 105 ? 2.653 4.879 -8.076 1.00 94.06 105 ILE A C 1
ATOM 882 O O . ILE A 1 105 ? 2.058 4.666 -7.025 1.00 94.06 105 ILE A O 1
ATOM 886 N N . LEU A 1 106 ? 3.704 5.705 -8.130 1.00 94.62 106 LEU A N 1
ATOM 887 C CA . LEU A 1 106 ? 4.248 6.359 -6.930 1.00 94.62 106 LEU A CA 1
ATOM 888 C C . LEU A 1 106 ? 3.241 7.310 -6.269 1.00 94.62 106 LEU A C 1
ATOM 890 O O . LEU A 1 106 ? 3.131 7.346 -5.043 1.00 94.62 106 LEU A O 1
ATOM 894 N N . LEU A 1 107 ? 2.494 8.076 -7.066 1.00 93.94 107 LEU A N 1
ATOM 895 C CA . LEU A 1 107 ? 1.469 8.984 -6.550 1.00 93.94 107 LEU A CA 1
ATOM 896 C C . LEU A 1 107 ? 0.299 8.226 -5.918 1.00 93.94 107 LEU A C 1
ATOM 898 O O . LEU A 1 107 ? -0.188 8.641 -4.865 1.00 93.94 107 LEU A O 1
ATOM 902 N N . ALA A 1 108 ? -0.141 7.130 -6.538 1.00 92.19 108 ALA A N 1
ATOM 903 C CA . ALA A 1 108 ? -1.178 6.268 -5.983 1.00 92.19 108 ALA A CA 1
ATOM 904 C C . ALA A 1 108 ? -0.717 5.643 -4.660 1.00 92.19 108 ALA A C 1
ATOM 906 O O . ALA A 1 108 ? -1.412 5.787 -3.660 1.00 92.19 108 ALA A O 1
ATOM 907 N N . ALA A 1 109 ? 0.495 5.083 -4.616 1.00 93.88 109 ALA A N 1
ATOM 908 C CA . ALA A 1 109 ? 1.070 4.509 -3.402 1.00 93.88 109 ALA A CA 1
ATOM 909 C C . ALA A 1 109 ? 1.162 5.534 -2.261 1.00 93.88 109 ALA A C 1
ATOM 911 O O . ALA A 1 109 ? 0.784 5.249 -1.127 1.00 93.88 109 ALA A O 1
ATOM 912 N N . LYS A 1 110 ? 1.591 6.769 -2.560 1.00 94.06 110 LYS A N 1
ATOM 913 C CA . LYS A 1 110 ? 1.610 7.858 -1.570 1.00 94.06 110 LYS A CA 1
ATOM 914 C C . LYS A 1 110 ? 0.218 8.118 -0.990 1.00 94.06 110 LYS A C 1
ATOM 916 O O . LYS A 1 110 ? 0.091 8.316 0.218 1.00 94.06 110 LYS A O 1
ATOM 921 N N . LYS A 1 111 ? -0.817 8.142 -1.834 1.00 93.44 111 LYS A N 1
ATOM 922 C CA . LYS A 1 111 ? -2.205 8.342 -1.394 1.00 93.44 111 LYS A CA 1
ATOM 923 C C . LYS A 1 111 ? -2.712 7.162 -0.563 1.00 93.44 111 LYS A C 1
ATOM 925 O O . LYS A 1 111 ? -3.310 7.408 0.482 1.00 93.44 111 LYS A O 1
ATOM 930 N N . GLU A 1 112 ? -2.414 5.930 -0.972 1.00 93.62 112 GLU A N 1
ATOM 931 C CA . GLU A 1 112 ? -2.782 4.712 -0.239 1.00 93.62 112 GLU A CA 1
ATOM 932 C C . GLU A 1 112 ? -2.199 4.736 1.180 1.00 93.62 112 GLU A C 1
ATOM 934 O O . GLU A 1 112 ? -2.929 4.590 2.156 1.00 93.62 112 GLU A O 1
ATOM 939 N N . CYS A 1 113 ? -0.907 5.054 1.321 1.00 93.62 113 CYS A N 1
ATOM 940 C CA . CYS A 1 113 ? -0.254 5.168 2.627 1.00 93.62 113 CYS A CA 1
ATOM 941 C C . CYS A 1 113 ? -0.914 6.223 3.531 1.00 93.62 113 CYS A C 1
ATOM 943 O O . CYS A 1 113 ? -1.074 6.007 4.732 1.00 93.62 113 CYS A O 1
ATOM 945 N N . ILE A 1 114 ? -1.311 7.372 2.972 1.00 94.38 114 ILE A N 1
ATOM 946 C CA . ILE A 1 114 ? -2.010 8.422 3.731 1.00 94.38 114 ILE A CA 1
ATOM 947 C C . ILE A 1 114 ? -3.380 7.924 4.203 1.00 94.38 114 ILE A C 1
ATOM 949 O O . ILE A 1 114 ? -3.763 8.182 5.346 1.00 94.38 114 ILE A O 1
ATOM 953 N N . LEU A 1 115 ? -4.118 7.225 3.338 1.00 94.31 115 LEU A N 1
ATOM 954 C CA . LEU A 1 115 ? -5.428 6.669 3.664 1.00 94.31 115 LEU A CA 1
ATOM 955 C C . LEU A 1 115 ? -5.320 5.611 4.766 1.00 94.31 115 LEU A C 1
ATOM 957 O O . LEU A 1 115 ? -6.030 5.704 5.767 1.00 94.31 115 LEU A O 1
ATOM 961 N N . LEU A 1 116 ? -4.388 4.667 4.622 1.00 94.56 116 LEU A N 1
ATOM 962 C CA . LEU A 1 116 ? -4.144 3.610 5.602 1.00 94.56 116 LEU A CA 1
ATOM 963 C C . LEU A 1 116 ? -3.760 4.186 6.967 1.00 94.56 116 LEU A C 1
ATOM 965 O O . LEU A 1 116 ? -4.317 3.770 7.976 1.00 94.5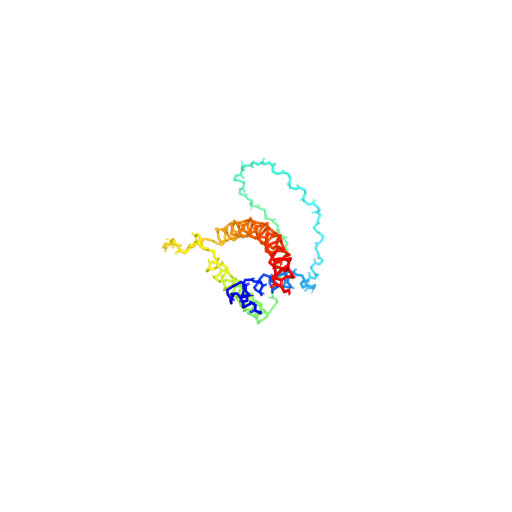6 116 LEU A O 1
ATOM 969 N N . LYS A 1 117 ? -2.910 5.218 7.010 1.00 95.75 117 LYS A N 1
ATOM 970 C CA . LYS A 1 117 ? -2.552 5.892 8.267 1.00 95.75 117 LYS A CA 1
ATOM 971 C C . LYS A 1 117 ? -3.754 6.560 8.943 1.00 95.75 117 LYS A C 1
ATOM 973 O O . LYS A 1 117 ? -3.886 6.534 10.165 1.00 95.75 117 LYS A O 1
ATOM 978 N N . LYS A 1 118 ? -4.653 7.174 8.166 1.00 96.38 118 LYS A N 1
ATOM 979 C CA . LYS A 1 118 ? -5.897 7.746 8.711 1.00 96.38 118 LYS A CA 1
ATOM 980 C C . LYS A 1 118 ? -6.811 6.656 9.271 1.00 96.38 118 LYS A C 1
ATOM 982 O O . LYS A 1 118 ? -7.376 6.841 10.348 1.00 96.38 118 LYS A O 1
ATOM 987 N N . LEU A 1 119 ? -6.938 5.538 8.557 1.00 96.62 119 LEU A N 1
ATOM 988 C CA . LEU A 1 119 ? -7.740 4.396 8.986 1.00 96.62 119 LEU A CA 1
ATOM 989 C C . LEU A 1 119 ? -7.182 3.773 10.271 1.00 96.62 119 LEU A C 1
ATOM 991 O O . LEU A 1 119 ? -7.932 3.571 11.220 1.00 96.62 119 LEU A O 1
ATOM 995 N N . GLU A 1 120 ? -5.870 3.552 10.332 1.00 96.75 120 GLU A N 1
ATOM 996 C CA . GLU A 1 120 ? -5.168 3.052 11.515 1.00 96.75 120 GLU A CA 1
ATOM 997 C C . GLU A 1 120 ? -5.443 3.935 12.737 1.00 96.75 120 GLU A C 1
ATOM 999 O O . GLU A 1 120 ? -5.875 3.440 13.777 1.00 96.75 120 GLU A O 1
ATOM 1004 N N . ASN A 1 121 ? -5.279 5.255 12.604 1.00 96.75 121 ASN A N 1
ATOM 1005 C CA . ASN A 1 121 ? -5.548 6.192 13.694 1.00 96.75 121 ASN A CA 1
ATOM 1006 C C . ASN A 1 121 ? -6.997 6.105 14.196 1.00 96.75 121 ASN A C 1
ATOM 1008 O O . ASN A 1 121 ? -7.231 6.118 15.407 1.00 96.75 121 ASN A O 1
ATOM 1012 N N . LYS A 1 122 ? -7.968 5.995 13.278 1.00 97.88 122 LYS A N 1
ATOM 1013 C CA . LYS A 1 122 ? -9.387 5.840 13.623 1.00 97.88 122 LYS A CA 1
ATOM 1014 C C . LYS A 1 122 ? -9.629 4.537 14.389 1.00 97.88 122 LYS A C 1
ATOM 1016 O O . LYS A 1 122 ? -10.211 4.572 15.470 1.00 97.88 122 LYS A O 1
ATOM 1021 N N . LEU A 1 123 ? -9.138 3.413 13.867 1.00 97.50 123 LEU A N 1
ATOM 1022 C CA . LEU A 1 123 ? -9.300 2.096 14.488 1.00 97.50 123 LEU A CA 1
ATOM 1023 C C . LEU A 1 123 ? -8.623 2.026 15.861 1.00 97.50 123 LEU A C 1
ATOM 1025 O O . LEU A 1 123 ? -9.162 1.444 16.799 1.00 97.50 123 LEU A O 1
ATOM 1029 N N . MET A 1 124 ? -7.467 2.671 16.022 1.00 98.00 124 MET A N 1
ATOM 1030 C CA . MET A 1 124 ? -6.780 2.752 17.310 1.00 98.00 124 MET A CA 1
ATOM 1031 C C . MET A 1 124 ? -7.556 3.578 18.340 1.00 98.00 124 MET A C 1
ATOM 1033 O O . MET A 1 124 ? -7.557 3.231 19.524 1.00 98.00 124 MET A O 1
ATOM 1037 N N . ALA A 1 125 ? -8.224 4.654 17.921 1.00 97.50 125 ALA A N 1
ATOM 1038 C CA . ALA A 1 125 ? -9.098 5.427 18.799 1.00 97.50 125 ALA A CA 1
ATOM 1039 C C . ALA A 1 125 ? -10.332 4.614 19.221 1.00 97.50 125 ALA A C 1
ATOM 1041 O O . ALA A 1 125 ? -10.641 4.537 20.410 1.00 97.50 125 ALA A O 1
ATOM 1042 N N . GLU A 1 126 ? -10.983 3.946 18.270 1.00 97.69 126 GLU A N 1
ATOM 1043 C CA . GLU A 1 126 ? -12.142 3.086 18.522 1.00 97.69 126 GLU A CA 1
ATOM 1044 C C . GLU A 1 126 ? -11.799 1.928 19.466 1.00 97.69 126 GLU A C 1
ATOM 1046 O O . GLU A 1 126 ? -12.473 1.724 20.476 1.00 97.69 126 GLU A O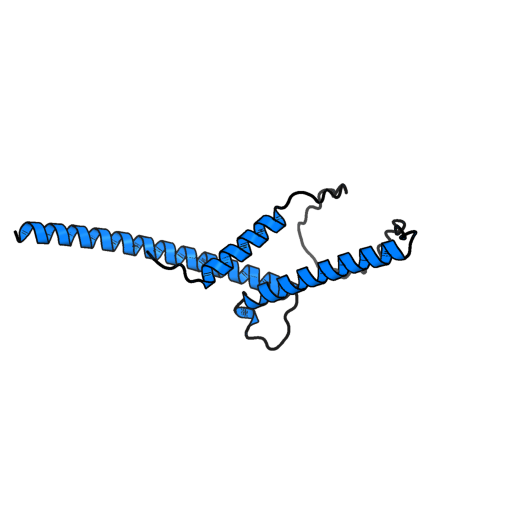 1
ATOM 1051 N N . LYS A 1 127 ? -10.671 1.250 19.229 1.00 97.69 127 LYS A N 1
ATOM 1052 C CA . LYS A 1 127 ? -10.151 0.209 20.123 1.00 97.69 127 LYS A CA 1
ATOM 1053 C C . LYS A 1 127 ? -9.995 0.718 21.555 1.00 97.69 127 LYS A C 1
ATOM 1055 O O . LYS A 1 127 ? -10.397 0.035 22.492 1.00 97.69 127 LYS A O 1
ATOM 1060 N N . LYS A 1 128 ? -9.436 1.918 21.750 1.00 97.62 128 LYS A N 1
ATOM 1061 C CA . LYS A 1 128 ? -9.284 2.511 23.090 1.00 97.62 128 LYS A CA 1
ATOM 1062 C C . LYS A 1 128 ? -10.635 2.756 23.765 1.00 97.62 128 LYS A C 1
ATOM 1064 O O . LYS A 1 128 ? -10.748 2.512 24.965 1.00 97.62 128 LYS A O 1
ATOM 1069 N N . LEU A 1 129 ? -11.638 3.227 23.025 1.00 97.75 129 LEU A N 1
ATOM 1070 C CA . LEU A 1 129 ? -12.987 3.443 23.556 1.00 97.75 129 LEU A CA 1
ATOM 1071 C C . LEU A 1 129 ? -13.639 2.122 23.973 1.00 97.75 129 LEU A C 1
ATOM 1073 O O . LEU A 1 129 ? -14.112 2.007 25.103 1.00 97.75 129 LEU A O 1
ATOM 1077 N N . LEU A 1 130 ? -13.583 1.109 23.109 1.00 97.56 130 LEU A N 1
ATOM 1078 C CA . LEU A 1 130 ? -14.139 -0.216 23.386 1.00 97.56 130 LEU A CA 1
ATOM 1079 C C . LEU A 1 130 ? -13.442 -0.895 24.570 1.00 97.56 130 LEU A C 1
ATOM 1081 O O . LEU A 1 130 ? -14.113 -1.442 25.441 1.00 97.56 130 LEU A O 1
ATOM 1085 N N . CYS A 1 131 ? -12.112 -0.798 24.671 1.00 97.56 131 CYS A N 1
ATOM 1086 C CA . CYS A 1 131 ? -11.367 -1.299 25.827 1.00 97.56 131 CYS A CA 1
ATOM 1087 C C . CYS A 1 131 ? -11.835 -0.650 27.140 1.00 97.56 131 CYS A C 1
ATOM 1089 O O . CYS A 1 131 ? -12.005 -1.352 28.136 1.00 97.56 131 CYS A O 1
ATOM 1091 N N . LYS A 1 132 ? -12.069 0.671 27.153 1.00 97.06 132 LYS A N 1
ATOM 1092 C CA . LYS A 1 132 ? -12.578 1.378 28.340 1.00 97.06 132 LYS A CA 1
ATOM 1093 C C . LYS A 1 132 ? -13.990 0.927 28.706 1.00 97.06 132 LYS A C 1
ATOM 1095 O O . LYS A 1 132 ? -14.238 0.616 29.867 1.00 97.06 132 LYS A O 1
ATOM 1100 N N . ALA A 1 133 ? -14.891 0.859 27.727 1.00 97.06 133 ALA A N 1
ATOM 1101 C CA . ALA A 1 133 ? -16.266 0.412 27.944 1.00 97.06 133 ALA A CA 1
ATOM 1102 C C . ALA A 1 133 ? -16.311 -1.024 28.487 1.00 97.06 133 ALA A C 1
ATOM 1104 O O . ALA A 1 133 ? -17.002 -1.293 29.467 1.00 97.06 133 ALA A O 1
ATOM 1105 N N . ASN A 1 134 ? -15.507 -1.922 27.913 1.00 97.31 134 ASN A N 1
ATOM 1106 C CA . ASN A 1 134 ? -15.390 -3.300 28.377 1.00 97.31 134 ASN A CA 1
ATOM 1107 C C . ASN A 1 134 ? -14.838 -3.380 29.810 1.00 97.31 134 ASN A C 1
ATOM 1109 O O . ASN A 1 134 ? -15.337 -4.151 30.621 1.00 97.31 134 ASN A O 1
ATOM 1113 N N . GLY A 1 135 ? -13.846 -2.553 30.158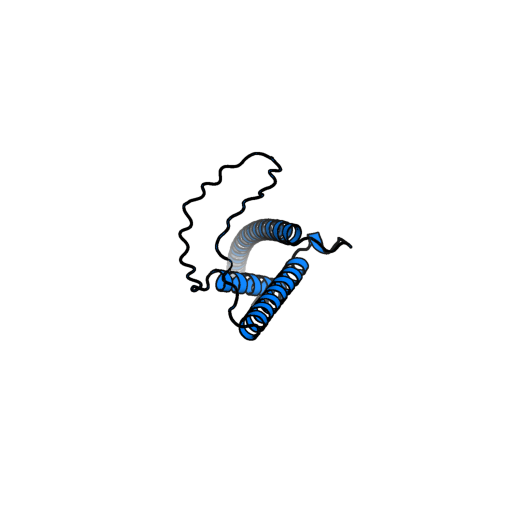 1.00 97.06 135 GLY A N 1
ATOM 1114 C CA . GLY A 1 135 ? -13.339 -2.462 31.531 1.00 97.06 135 GLY A CA 1
ATOM 1115 C C . GLY A 1 135 ? -14.425 -2.064 32.536 1.00 97.06 135 GLY A C 1
ATOM 1116 O O . GLY A 1 135 ? -14.575 -2.709 33.570 1.00 97.06 135 GLY A O 1
ATOM 1117 N N . ILE A 1 136 ? -15.235 -1.054 32.206 1.00 96.81 136 ILE A N 1
ATOM 1118 C CA . ILE A 1 136 ? -16.356 -0.611 33.052 1.00 96.81 136 ILE A CA 1
ATOM 1119 C C . ILE A 1 136 ? -17.406 -1.718 33.199 1.00 96.81 136 ILE A C 1
ATOM 1121 O O . ILE A 1 136 ? -17.871 -1.979 34.308 1.00 96.81 136 ILE A O 1
ATOM 1125 N N . LEU A 1 137 ? -17.773 -2.375 32.096 1.00 96.75 137 LEU A N 1
ATOM 1126 C CA . LEU A 1 137 ? -18.749 -3.466 32.101 1.00 96.75 137 LEU A CA 1
ATOM 1127 C C . LEU A 1 137 ? -18.283 -4.640 32.964 1.00 96.75 137 LEU A C 1
ATOM 1129 O O . LEU A 1 137 ? -19.047 -5.113 33.800 1.00 96.75 137 LEU A O 1
ATOM 1133 N N . ASN A 1 138 ? -17.024 -5.058 32.821 1.00 96.62 138 ASN A N 1
ATOM 1134 C CA . ASN A 1 138 ? -16.459 -6.145 33.618 1.00 96.62 138 ASN A CA 1
ATOM 1135 C C . ASN A 1 138 ? -16.409 -5.804 35.112 1.00 96.62 138 ASN A C 1
ATOM 1137 O O . ASN A 1 138 ? -16.717 -6.661 35.937 1.00 96.62 138 ASN A O 1
ATOM 1141 N N . ASN A 1 139 ? -16.092 -4.555 35.469 1.00 95.31 139 ASN A N 1
ATOM 1142 C CA . ASN A 1 139 ? -16.117 -4.115 36.865 1.00 95.31 139 ASN A CA 1
ATOM 1143 C C . ASN A 1 139 ? -17.533 -4.185 37.451 1.00 95.31 139 ASN A C 1
ATOM 1145 O O . ASN A 1 139 ? -17.727 -4.788 38.504 1.00 95.31 139 ASN A O 1
ATOM 1149 N N . ARG A 1 140 ? -18.536 -3.654 36.737 1.00 95.12 140 ARG A N 1
ATOM 1150 C CA . ARG A 1 140 ? -19.945 -3.717 37.166 1.00 95.12 140 ARG A CA 1
ATOM 1151 C C . ARG A 1 140 ? -20.449 -5.153 37.281 1.00 95.12 140 ARG A C 1
ATOM 1153 O O . ARG A 1 140 ? -21.148 -5.491 38.229 1.00 95.12 140 ARG A O 1
ATOM 1160 N N . PHE A 1 141 ? -20.083 -6.010 36.331 1.00 95.44 141 PHE A N 1
ATOM 1161 C CA . PHE A 1 141 ? -20.440 -7.425 36.370 1.00 95.44 141 PHE A CA 1
ATOM 1162 C C . PHE A 1 141 ? -19.837 -8.124 37.597 1.00 95.44 141 PHE A C 1
ATOM 1164 O O . PHE A 1 141 ? -20.522 -8.884 38.282 1.00 95.44 141 PHE A O 1
ATOM 1171 N N . ALA A 1 142 ? -18.574 -7.829 37.918 1.00 94.38 142 ALA A N 1
ATOM 1172 C CA . ALA A 1 142 ? -17.912 -8.363 39.102 1.00 94.38 142 ALA A CA 1
ATOM 1173 C C . ALA A 1 142 ? -18.560 -7.873 40.410 1.00 94.38 142 ALA A C 1
ATOM 1175 O O . ALA A 1 142 ? -18.704 -8.662 41.340 1.00 94.38 142 ALA A O 1
ATOM 1176 N N . GLU A 1 143 ? -18.974 -6.605 40.487 1.00 94.31 143 GLU A N 1
ATOM 1177 C CA . GLU A 1 143 ? -19.716 -6.057 41.633 1.00 94.31 143 GLU A CA 1
ATOM 1178 C C . GLU A 1 143 ? -21.062 -6.767 41.829 1.00 94.31 143 GLU A C 1
ATOM 1180 O O . GLU A 1 143 ? -21.339 -7.261 42.920 1.00 94.31 143 GLU A O 1
ATOM 1185 N N . LEU A 1 144 ? -21.857 -6.913 40.764 1.00 93.88 144 LEU A N 1
ATOM 1186 C CA . LEU A 1 144 ? -23.147 -7.610 40.816 1.00 93.88 144 LEU A CA 1
ATOM 1187 C C . LEU A 1 144 ? -23.003 -9.085 41.211 1.00 93.88 144 LEU A C 1
ATOM 1189 O O . LEU A 1 144 ? -23.780 -9.591 42.019 1.00 93.88 144 LEU A O 1
ATOM 1193 N N . THR A 1 145 ? -21.981 -9.767 40.689 1.00 92.44 145 THR A N 1
ATOM 1194 C CA . THR A 1 145 ? -21.690 -11.171 41.029 1.00 92.44 145 THR A CA 1
ATOM 1195 C C . THR A 1 145 ? -21.284 -11.329 42.498 1.00 92.44 145 THR A C 1
ATOM 1197 O O . THR A 1 145 ? -21.571 -12.351 43.114 1.00 92.44 145 THR A O 1
ATOM 1200 N N . LYS A 1 146 ? -20.614 -10.326 43.080 1.00 90.06 146 LYS A N 1
ATOM 1201 C CA . LYS A 1 146 ? -20.281 -10.316 44.513 1.00 90.06 146 LYS A CA 1
ATOM 1202 C C . LYS A 1 146 ? -21.504 -10.071 45.395 1.00 90.06 146 LYS A C 1
ATOM 1204 O O . LYS A 1 146 ? -21.542 -10.618 46.483 1.00 90.06 146 LYS A O 1
ATOM 1209 N N . MET A 1 147 ? -22.467 -9.265 44.946 1.00 81.25 147 MET A N 1
ATOM 1210 C CA . MET A 1 147 ? -23.695 -8.960 45.700 1.00 81.25 147 MET A CA 1
ATOM 1211 C C . MET A 1 147 ? -24.740 -10.084 45.665 1.00 81.25 147 MET A C 1
ATOM 1213 O O . MET A 1 147 ? -25.645 -10.101 46.489 1.00 81.25 147 MET A O 1
ATOM 1217 N N . THR A 1 148 ? -24.652 -10.988 44.689 1.00 78.56 148 THR A N 1
ATOM 1218 C CA . THR A 1 148 ? -25.576 -12.125 44.517 1.00 78.56 148 THR A CA 1
ATOM 1219 C C . THR A 1 148 ? -25.075 -13.423 45.162 1.00 78.56 148 THR A C 1
ATOM 1221 O O . THR A 1 148 ? -25.738 -14.452 45.044 1.00 78.56 148 THR A O 1
ATOM 1224 N N . LYS A 1 149 ? -23.925 -13.378 45.843 1.00 54.88 149 LYS A N 1
ATOM 1225 C CA . LYS A 1 149 ? -23.400 -14.438 46.713 1.00 54.88 149 LYS A CA 1
ATOM 1226 C C . LYS A 1 149 ? -23.609 -14.067 48.171 1.00 54.88 149 LYS A C 1
ATOM 1228 O O . LYS A 1 149 ? -23.846 -15.010 48.952 1.00 54.88 149 LYS A O 1
#

Solvent-accessible surface area (backbone atoms only — not comparable to full-atom values): 9342 Å² total; per-residue (Å²): 137,81,80,72,56,68,66,61,54,50,51,53,51,53,51,49,52,50,50,52,64,71,62,55,81,83,78,85,68,92,62,92,73,74,86,78,84,82,80,80,88,81,95,70,95,69,84,80,81,71,81,74,78,64,81,73,82,69,64,92,42,72,66,60,46,52,52,51,52,50,53,52,50,52,51,53,50,54,54,50,53,52,51,52,58,53,38,73,71,23,73,88,56,72,80,50,94,62,87,74,51,74,68,55,42,54,54,45,43,53,50,50,55,53,51,51,53,53,50,49,54,51,53,54,51,48,50,53,53,51,52,52,53,50,52,54,51,53,51,54,51,52,52,54,58,59,74,77,106

Sequence (149 aa):
MHALDSTNYIIILSLTAFYFILKAPYYSCDSDITQFDNNYPATRNESLTSKSRRPKRQFKNLQHRKMHNAKEREFRRRISQRFDTLRESCSFLNTNKRIPSKISILLAAKKECILLKKLENKLMAEKKLLCKANGILNNRFAELTKMTK

pLDDT: mean 76.02, std 20.96, range [34.12, 98.0]

Foldseek 3Di:
DDPPPPVVVVVVVLVVVVVVVVVDDDDPPPDDDDDDDDDDDDDDPDPPPPPPPPPPPPDPDPVVVVVVVVVVVVVVVVVVVSLVVLLVVQPVNVPDPDDDDSVRSVVSSVVVVVVVVVVVVVVVVVVVVVVVVVVVVVVVVVVVVVVVD

Organism: Aphis craccivora (NCBI:txid307492)